Protein AF-A0A4Q4BZA0-F1 (afdb_monomer_lite)

Foldseek 3Di:
DVVVCVPDVVNVVVVVVVVCVVCPVVRVVVVVVVVVVVVVVVCVVVVVVVCVVVVVDDDDDDDDDDDDDDDDDDPDDDDDDPDPDDDDDPDD

Structure (mmCIF, N/CA/C/O backbone):
data_AF-A0A4Q4BZA0-F1
#
_entry.id   AF-A0A4Q4BZA0-F1
#
loop_
_atom_site.group_PDB
_atom_site.id
_atom_site.type_symbol
_atom_site.label_atom_id
_atom_site.label_alt_id
_atom_site.label_comp_id
_atom_site.label_asym_id
_atom_site.label_entity_id
_atom_site.label_seq_id
_atom_site.pdbx_PDB_ins_code
_atom_site.Cartn_x
_atom_site.Cartn_y
_atom_site.Cartn_z
_atom_site.occupancy
_atom_site.B_iso_or_equiv
_atom_site.auth_seq_id
_atom_site.auth_comp_id
_atom_site.auth_asym_id
_atom_site.auth_atom_id
_atom_site.pdbx_PDB_model_num
ATOM 1 N N . MET A 1 1 ? -6.434 22.713 -21.186 1.00 63.94 1 MET A N 1
ATOM 2 C CA . MET A 1 1 ? -5.243 21.987 -21.680 1.00 63.94 1 MET A CA 1
ATOM 3 C C . MET A 1 1 ? -4.843 20.816 -20.779 1.00 63.94 1 MET A C 1
ATOM 5 O O . MET A 1 1 ? -4.629 19.739 -21.302 1.00 63.94 1 MET A O 1
ATOM 9 N N . PHE A 1 2 ? -4.834 20.959 -19.444 1.00 65.81 2 PHE A N 1
ATOM 10 C CA . PHE A 1 2 ? -4.504 19.847 -18.528 1.00 65.81 2 PHE A CA 1
ATOM 11 C C . PHE A 1 2 ? -5.543 18.714 -18.445 1.00 65.81 2 PHE A C 1
ATOM 13 O O . PHE A 1 2 ? -5.172 17.593 -18.131 1.00 65.81 2 PHE A O 1
ATOM 20 N N . ARG A 1 3 ? -6.828 18.973 -18.738 1.00 77.25 3 ARG A N 1
ATOM 21 C CA . ARG A 1 3 ? -7.888 17.941 -18.719 1.00 77.25 3 ARG A CA 1
ATOM 22 C C . ARG A 1 3 ? -7.571 16.764 -19.655 1.00 77.25 3 ARG A C 1
ATOM 24 O O . ARG A 1 3 ? -7.631 15.619 -19.233 1.00 77.25 3 ARG A O 1
ATOM 31 N N . SER A 1 4 ? -7.049 17.054 -20.848 1.00 74.56 4 SER A N 1
ATOM 32 C CA . SER A 1 4 ? -6.676 16.053 -21.858 1.00 74.56 4 SER A CA 1
ATOM 33 C C . SER A 1 4 ? -5.594 15.063 -21.409 1.00 74.56 4 SER A C 1
ATOM 35 O O . SER A 1 4 ? -5.466 13.997 -22.003 1.00 74.56 4 SER A O 1
ATOM 37 N N . LEU A 1 5 ? -4.814 15.404 -20.377 1.00 71.56 5 LEU A N 1
ATOM 38 C CA . LEU A 1 5 ? -3.823 14.499 -19.791 1.00 71.56 5 LEU A CA 1
ATOM 39 C C . LEU A 1 5 ? -4.471 13.457 -18.870 1.00 71.56 5 LEU A C 1
ATOM 41 O O . LEU A 1 5 ? -3.967 12.345 -18.772 1.00 71.56 5 LEU A O 1
ATOM 45 N N . PHE A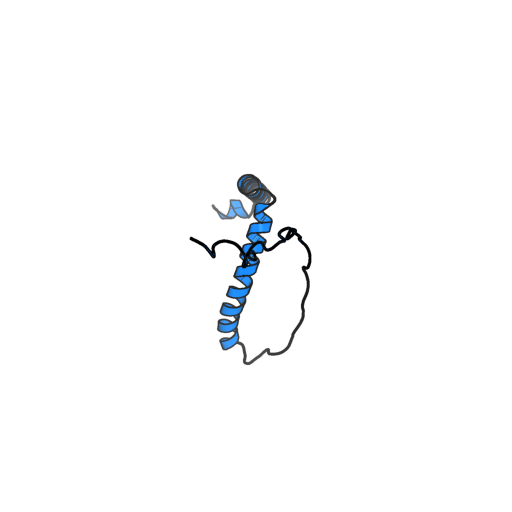 1 6 ? -5.577 13.812 -18.211 1.00 80.06 6 PHE A N 1
ATOM 46 C CA . PHE A 1 6 ? -6.291 12.942 -17.272 1.00 80.06 6 PHE A CA 1
ATOM 47 C C . PHE A 1 6 ? -7.424 12.155 -17.937 1.00 80.06 6 PHE A C 1
ATOM 49 O O . PHE A 1 6 ? -7.730 11.052 -17.496 1.00 80.06 6 PHE A O 1
ATOM 56 N N . ASP A 1 7 ? -8.000 12.682 -19.020 1.00 83.38 7 ASP A N 1
ATOM 57 C CA . ASP A 1 7 ? -9.089 12.023 -19.753 1.00 83.38 7 ASP A CA 1
ATOM 58 C C . ASP A 1 7 ? -8.582 10.925 -20.709 1.00 83.38 7 ASP A C 1
ATOM 60 O O . ASP A 1 7 ? -9.365 10.116 -21.206 1.00 83.38 7 ASP A O 1
ATOM 64 N N . ASN A 1 8 ? -7.270 10.872 -20.977 1.00 87.12 8 ASN A N 1
ATOM 65 C CA . ASN A 1 8 ? -6.676 9.843 -21.822 1.00 87.12 8 ASN A CA 1
ATOM 66 C C . ASN A 1 8 ? -6.186 8.652 -20.972 1.00 87.12 8 ASN A C 1
ATOM 68 O O . ASN A 1 8 ? -5.167 8.776 -20.280 1.00 87.12 8 ASN A O 1
ATOM 72 N N . PRO A 1 9 ? -6.837 7.475 -21.066 1.00 87.38 9 PRO A N 1
ATOM 73 C CA . PRO A 1 9 ? -6.475 6.313 -20.256 1.00 87.38 9 PRO A CA 1
ATOM 74 C C . PRO A 1 9 ? -5.039 5.832 -20.515 1.00 87.38 9 PRO A C 1
ATOM 76 O O . PRO A 1 9 ? -4.395 5.303 -19.610 1.00 87.38 9 PRO A O 1
ATOM 79 N N . V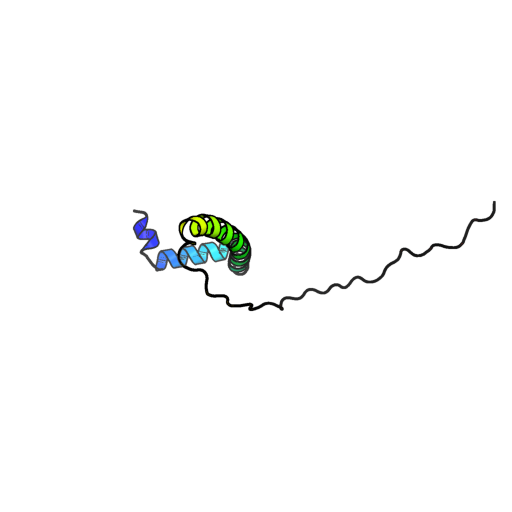AL A 1 10 ? -4.502 6.058 -21.719 1.00 92.62 10 VAL A N 1
ATOM 80 C CA . VAL A 1 10 ? -3.125 5.685 -22.073 1.00 92.62 10 VAL A CA 1
ATOM 81 C C . VAL A 1 10 ? -2.114 6.569 -21.344 1.00 92.62 10 VAL A C 1
ATOM 83 O O . VAL A 1 10 ? -1.125 6.061 -20.822 1.00 92.62 10 VAL A O 1
ATOM 86 N N . ILE A 1 11 ? -2.369 7.878 -21.251 1.00 89.94 11 ILE A N 1
ATOM 87 C CA . ILE A 1 11 ? -1.476 8.812 -20.544 1.00 89.94 11 ILE A CA 1
ATOM 88 C C . ILE A 1 11 ? -1.451 8.484 -19.052 1.00 89.94 11 ILE A C 1
ATOM 90 O O . ILE A 1 11 ? -0.377 8.438 -18.449 1.00 89.94 11 ILE A O 1
ATOM 94 N N . LEU A 1 12 ? -2.617 8.185 -18.473 1.00 91.06 12 LEU A N 1
ATOM 95 C CA . LEU A 1 12 ? -2.713 7.762 -17.080 1.00 91.06 12 LEU A CA 1
ATOM 96 C C . LEU A 1 12 ? -1.900 6.484 -16.821 1.00 91.06 12 LEU A C 1
ATOM 98 O O . LEU A 1 12 ? -1.159 6.418 -15.840 1.00 91.06 12 LEU A O 1
ATOM 102 N N . LEU A 1 13 ? -1.987 5.494 -17.714 1.00 93.62 13 LEU A N 1
ATOM 103 C CA . LEU A 1 13 ? -1.225 4.250 -17.600 1.00 93.62 13 LEU A CA 1
ATOM 104 C C . LEU A 1 13 ? 0.286 4.512 -17.653 1.00 93.62 13 LEU A C 1
ATOM 106 O O . LEU A 1 13 ? 1.016 4.040 -16.782 1.00 93.62 13 LEU A O 1
ATOM 110 N N . VAL A 1 14 ? 0.756 5.305 -18.622 1.00 94.12 14 VAL A N 1
ATOM 111 C CA . VAL A 1 14 ? 2.181 5.658 -18.748 1.00 94.12 14 VAL A CA 1
ATOM 112 C C . VAL A 1 14 ? 2.684 6.391 -17.503 1.00 94.12 14 VAL A C 1
ATOM 114 O O . VAL A 1 14 ? 3.766 6.078 -17.006 1.00 94.12 14 VAL A O 1
ATOM 117 N N . LEU A 1 15 ? 1.894 7.318 -16.953 1.00 92.94 15 LEU A N 1
ATOM 118 C CA . LEU A 1 15 ? 2.247 8.040 -15.730 1.00 92.94 15 LEU A CA 1
ATOM 119 C C . LEU A 1 15 ? 2.381 7.094 -14.529 1.00 92.94 15 LEU A C 1
ATOM 121 O O . LEU A 1 15 ? 3.358 7.183 -13.786 1.00 92.94 15 LEU A O 1
ATOM 125 N N . ILE A 1 16 ? 1.435 6.167 -14.353 1.00 92.56 16 ILE A N 1
ATOM 126 C CA . ILE A 1 16 ? 1.491 5.162 -13.281 1.00 92.56 16 ILE A CA 1
ATOM 127 C C . ILE A 1 16 ? 2.740 4.292 -13.436 1.00 92.56 16 ILE A C 1
ATOM 129 O O . ILE A 1 16 ? 3.455 4.081 -12.459 1.00 92.56 16 ILE A O 1
ATOM 133 N N . VAL A 1 17 ? 3.042 3.826 -14.649 1.00 94.50 17 VAL A N 1
ATOM 134 C CA . VAL A 1 17 ? 4.253 3.036 -14.912 1.00 94.50 17 VAL A CA 1
ATOM 135 C C . VAL A 1 17 ? 5.509 3.834 -14.563 1.00 94.50 17 VAL A C 1
ATOM 137 O O . VAL A 1 17 ? 6.392 3.305 -13.892 1.00 94.50 17 VAL A O 1
ATOM 140 N N . LEU A 1 18 ? 5.578 5.114 -14.934 1.00 94.69 18 LEU A N 1
ATOM 141 C CA . LEU A 1 18 ? 6.720 5.971 -14.615 1.00 94.69 18 LEU A CA 1
ATOM 142 C C . LEU A 1 18 ? 6.915 6.119 -13.098 1.00 94.69 18 LEU A C 1
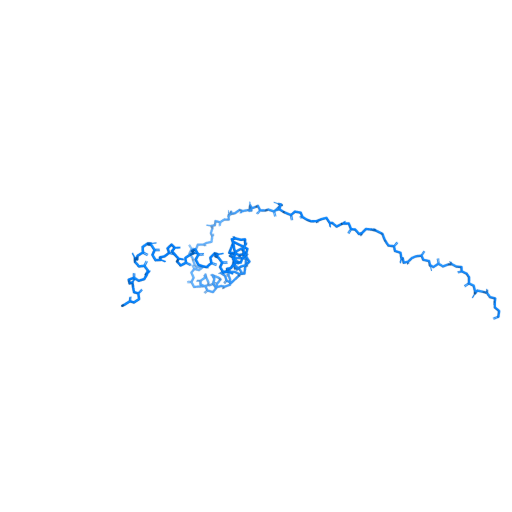ATOM 144 O O . LEU A 1 18 ? 8.026 5.968 -12.592 1.00 94.69 18 LEU A O 1
ATOM 148 N N . ILE A 1 19 ? 5.823 6.340 -12.364 1.00 92.62 19 ILE A N 1
ATOM 149 C CA . ILE A 1 19 ? 5.805 6.388 -10.897 1.00 92.62 19 ILE A CA 1
ATOM 150 C C . ILE A 1 19 ? 6.299 5.052 -10.314 1.00 92.62 19 ILE A C 1
ATOM 152 O O . ILE A 1 19 ? 7.155 5.053 -9.431 1.00 92.62 19 ILE A O 1
ATOM 156 N N . VAL A 1 20 ? 5.824 3.910 -10.826 1.00 92.25 20 VAL A N 1
ATOM 157 C CA . VAL A 1 20 ? 6.253 2.567 -10.388 1.00 92.25 20 VAL A CA 1
ATOM 158 C C . VAL A 1 20 ? 7.737 2.327 -10.649 1.00 92.25 20 VAL A C 1
ATOM 160 O O . VAL A 1 20 ? 8.398 1.727 -9.805 1.00 92.25 20 VAL A O 1
ATOM 163 N N . VAL A 1 21 ? 8.274 2.780 -11.781 1.00 93.50 21 VAL A N 1
ATOM 164 C CA . VAL A 1 21 ? 9.698 2.621 -12.112 1.00 93.50 21 VAL A CA 1
ATOM 165 C C . VAL A 1 21 ? 10.571 3.472 -11.190 1.00 93.50 21 VAL A C 1
ATOM 167 O O . VAL A 1 21 ? 11.563 2.970 -10.668 1.00 93.50 21 VAL A O 1
ATOM 170 N N . LEU A 1 22 ? 10.189 4.728 -10.943 1.00 92.44 22 LEU A N 1
ATOM 171 C CA . LEU A 1 22 ? 10.958 5.653 -10.102 1.00 92.44 22 LEU A CA 1
ATOM 172 C C . LEU A 1 22 ? 10.905 5.289 -8.614 1.00 92.44 22 LEU A C 1
ATOM 174 O O . LEU A 1 22 ? 11.919 5.348 -7.923 1.00 92.44 22 LEU A O 1
ATOM 178 N N . LEU A 1 23 ? 9.726 4.919 -8.108 1.00 89.50 23 LEU A N 1
ATOM 179 C CA . LEU A 1 23 ? 9.541 4.556 -6.699 1.00 89.50 23 LEU A CA 1
ATOM 180 C C . LEU A 1 23 ? 9.889 3.087 -6.440 1.00 89.50 23 LEU A C 1
ATOM 182 O O . LEU A 1 23 ? 10.314 2.735 -5.345 1.00 89.50 23 LEU A O 1
ATOM 186 N N . GLY A 1 24 ? 9.731 2.218 -7.431 1.00 87.19 24 GLY A N 1
ATOM 187 C CA . GLY A 1 24 ? 9.835 0.772 -7.294 1.00 87.19 24 GLY A CA 1
ATOM 188 C C . GLY A 1 24 ? 8.502 0.125 -6.903 1.00 87.19 24 GLY A C 1
ATOM 189 O O . GLY A 1 24 ? 7.766 0.601 -6.033 1.00 87.19 24 GLY A O 1
ATOM 190 N N . TRP A 1 25 ? 8.222 -1.034 -7.500 1.00 85.19 25 TRP A N 1
ATOM 191 C CA . TRP A 1 25 ? 6.987 -1.812 -7.319 1.00 85.19 25 TRP A CA 1
ATOM 192 C C . TRP A 1 25 ? 6.633 -2.128 -5.855 1.00 85.19 25 TRP A C 1
ATOM 194 O O . TRP A 1 25 ? 5.457 -2.194 -5.510 1.00 85.19 25 TRP A O 1
ATOM 204 N N . LYS A 1 26 ? 7.632 -2.278 -4.974 1.00 83.75 26 LYS A N 1
ATOM 205 C CA . LYS A 1 26 ? 7.428 -2.567 -3.543 1.00 83.75 26 LYS A CA 1
ATOM 206 C C . LYS A 1 26 ? 7.238 -1.310 -2.680 1.00 83.75 26 LYS A C 1
ATOM 208 O O . LYS A 1 26 ? 6.634 -1.399 -1.616 1.00 83.75 26 LYS A O 1
ATOM 213 N N . ARG A 1 27 ? 7.703 -0.134 -3.1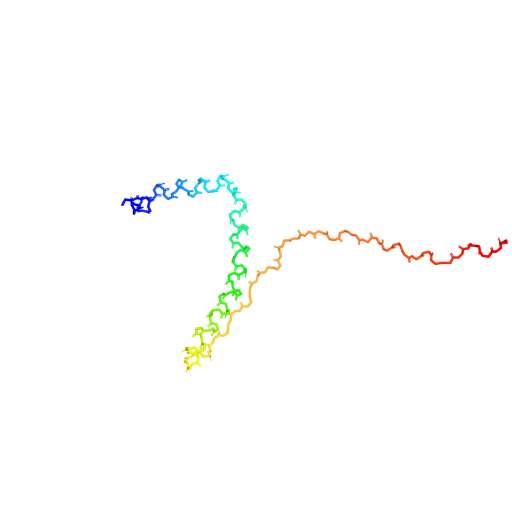24 1.00 83.25 27 ARG A N 1
ATOM 214 C CA . ARG A 1 27 ? 7.611 1.117 -2.344 1.00 83.25 27 ARG A CA 1
ATOM 215 C C . ARG A 1 27 ? 6.247 1.780 -2.455 1.00 83.25 27 ARG A C 1
ATOM 217 O O . ARG A 1 27 ? 5.769 2.307 -1.461 1.00 83.25 27 ARG A O 1
ATOM 224 N N . LEU A 1 28 ? 5.596 1.701 -3.615 1.00 87.00 28 LEU A N 1
ATOM 225 C CA . LEU A 1 28 ? 4.226 2.194 -3.796 1.00 87.00 28 LEU A CA 1
ATOM 226 C C . LEU A 1 28 ? 3.230 1.629 -2.767 1.00 87.00 28 LEU A C 1
ATOM 228 O O . LEU A 1 28 ? 2.594 2.420 -2.066 1.00 87.00 28 LEU A O 1
ATOM 232 N N . PRO A 1 29 ? 3.099 0.296 -2.611 1.00 81.44 29 PRO A N 1
ATOM 233 C CA . PRO A 1 29 ? 2.172 -0.266 -1.637 1.00 81.44 29 PRO A CA 1
ATOM 234 C C . PRO A 1 29 ? 2.617 -0.012 -0.195 1.00 81.44 29 PRO A C 1
ATOM 236 O O . PRO A 1 29 ? 1.765 0.213 0.661 1.00 81.44 29 PRO A O 1
ATOM 239 N N . ASP A 1 30 ? 3.919 -0.012 0.097 1.00 87.12 30 ASP A N 1
ATOM 240 C CA . ASP A 1 30 ? 4.407 0.257 1.455 1.00 87.12 30 ASP A CA 1
ATOM 241 C C . ASP A 1 30 ? 4.162 1.709 1.886 1.00 87.12 30 ASP A C 1
ATOM 243 O O . ASP A 1 30 ? 3.700 1.935 3.006 1.00 87.12 30 ASP A O 1
ATOM 247 N N . MET A 1 31 ? 4.384 2.685 0.999 1.00 88.50 31 MET A N 1
ATOM 248 C CA . MET A 1 31 ? 4.072 4.094 1.264 1.00 88.50 31 MET A CA 1
ATOM 249 C C . MET A 1 31 ? 2.567 4.313 1.409 1.00 88.50 31 MET A C 1
ATOM 251 O O . MET A 1 31 ? 2.133 4.982 2.341 1.00 88.50 31 MET A O 1
ATOM 255 N N . ALA A 1 32 ? 1.746 3.701 0.552 1.00 90.12 32 ALA A N 1
ATOM 256 C CA . ALA A 1 32 ? 0.294 3.771 0.701 1.00 90.12 32 ALA A CA 1
ATOM 257 C C . ALA A 1 32 ? -0.174 3.162 2.036 1.00 90.12 32 ALA A C 1
ATOM 259 O O . ALA A 1 32 ? -1.047 3.718 2.702 1.00 90.12 32 ALA A O 1
ATOM 260 N N . ARG A 1 33 ? 0.434 2.052 2.479 1.00 86.62 33 ARG A N 1
ATOM 261 C CA . ARG A 1 33 ? 0.122 1.414 3.770 1.00 86.62 33 ARG A CA 1
ATOM 262 C C . ARG A 1 33 ? 0.559 2.248 4.972 1.00 86.62 33 ARG A C 1
ATOM 264 O O . ARG A 1 33 ? -0.133 2.214 5.989 1.00 86.62 33 ARG A O 1
ATOM 271 N N . SER A 1 34 ? 1.688 2.954 4.913 1.00 85.19 34 SER A N 1
ATOM 272 C CA . SER A 1 34 ? 2.130 3.822 6.016 1.00 85.19 34 SER A CA 1
ATOM 273 C C . SER A 1 34 ? 1.304 5.110 6.084 1.00 85.19 34 SER A C 1
ATOM 275 O O . SER A 1 34 ? 0.834 5.474 7.164 1.00 85.19 34 SER A O 1
ATOM 277 N N . LEU A 1 35 ? 1.028 5.731 4.932 1.00 88.50 35 LEU A N 1
ATOM 278 C CA . LEU A 1 35 ? 0.146 6.896 4.819 1.00 88.50 35 LEU A CA 1
ATOM 279 C C . LEU A 1 35 ? -1.289 6.553 5.236 1.00 88.50 35 LEU A C 1
ATOM 281 O O . LEU A 1 35 ? -1.915 7.320 5.962 1.00 88.50 35 LEU A O 1
ATOM 285 N N . GLY A 1 36 ? -1.783 5.365 4.876 1.00 86.06 36 GLY A N 1
ATOM 286 C CA . GLY A 1 36 ? -3.096 4.866 5.285 1.00 86.06 36 GLY A CA 1
ATOM 287 C C . GLY A 1 36 ? -3.254 4.780 6.807 1.00 86.06 36 GLY A C 1
ATOM 288 O O . GLY A 1 36 ? -4.269 5.223 7.345 1.00 86.06 36 GLY A O 1
ATOM 289 N N . ARG A 1 37 ? -2.227 4.300 7.523 1.00 87.00 37 ARG A N 1
ATOM 290 C CA . ARG A 1 37 ? -2.240 4.234 8.997 1.00 87.00 37 ARG A CA 1
ATOM 291 C C . ARG A 1 37 ? -2.334 5.619 9.641 1.00 87.00 37 ARG A C 1
ATOM 293 O O . ARG A 1 37 ? -3.154 5.797 10.535 1.00 87.00 37 ARG A O 1
ATOM 300 N N . SER A 1 38 ? -1.554 6.595 9.168 1.00 87.81 38 SER A N 1
ATOM 301 C CA . SER A 1 38 ? -1.609 7.973 9.688 1.00 87.81 38 SER A CA 1
ATOM 302 C C . SER A 1 38 ? -2.917 8.679 9.307 1.00 87.81 38 SER A C 1
ATOM 304 O O . SER A 1 38 ? -3.519 9.355 10.140 1.00 87.81 38 SER A O 1
ATOM 306 N N . SER A 1 39 ? -3.427 8.436 8.094 1.00 89.50 39 SER A N 1
ATOM 307 C CA . SER A 1 39 ? -4.694 9.006 7.629 1.00 89.50 39 SER A CA 1
ATOM 308 C C . SER A 1 39 ? -5.899 8.540 8.440 1.00 89.50 39 SER A C 1
ATOM 310 O O . SER A 1 39 ? -6.853 9.292 8.565 1.00 89.50 39 SER A O 1
ATOM 312 N N . ARG A 1 40 ? -5.872 7.334 9.027 1.00 86.94 40 ARG A N 1
ATOM 313 C CA . ARG A 1 40 ? -6.965 6.839 9.875 1.00 86.94 40 ARG A CA 1
ATOM 314 C C . ARG A 1 40 ? -7.097 7.650 11.162 1.00 86.94 40 ARG A C 1
ATOM 316 O O . ARG A 1 40 ? -8.218 7.925 11.568 1.00 86.94 40 ARG A O 1
ATOM 323 N N . ILE A 1 41 ? -5.967 8.038 11.752 1.00 85.44 41 ILE A N 1
ATOM 324 C CA . ILE A 1 41 ? -5.910 8.839 12.983 1.00 85.44 41 ILE A CA 1
ATOM 325 C C . ILE A 1 41 ? -6.388 10.263 12.688 1.00 85.44 41 ILE A C 1
ATOM 327 O O . ILE A 1 41 ? -7.273 10.781 13.363 1.00 85.44 41 ILE A O 1
ATOM 331 N N . LEU A 1 42 ? -5.876 10.858 11.608 1.00 87.06 42 LEU A N 1
ATOM 332 C CA . LEU A 1 42 ? -6.325 12.177 11.164 1.00 87.06 42 LEU A CA 1
ATOM 333 C C . LEU A 1 42 ? -7.800 12.166 10.755 1.00 87.06 42 LEU A C 1
ATOM 335 O O . LEU A 1 42 ? -8.532 13.103 11.047 1.00 87.06 42 LEU A O 1
ATOM 339 N N . LYS A 1 43 ? -8.259 11.093 10.101 1.00 83.12 43 LYS A N 1
ATOM 340 C CA . LYS A 1 43 ? -9.665 10.924 9.750 1.00 83.12 43 LYS A CA 1
ATOM 341 C C . LYS A 1 43 ? -10.515 10.864 11.007 1.00 83.12 43 LYS A C 1
ATOM 343 O O . LYS A 1 43 ? -11.513 11.553 11.002 1.00 83.12 43 LYS A O 1
ATOM 348 N N . SER A 1 44 ? -10.148 10.124 12.056 1.00 81.56 44 SER A N 1
ATOM 349 C CA . SER A 1 44 ? -10.934 10.114 13.299 1.00 81.56 44 SER A CA 1
ATOM 350 C C . SER A 1 44 ? -10.979 11.475 13.990 1.00 81.56 44 SER A C 1
ATOM 352 O O . SER A 1 44 ? -12.041 11.842 14.461 1.00 81.56 44 SER A O 1
ATOM 354 N N . GLU A 1 45 ? -9.891 12.248 13.986 1.00 80.69 45 GLU A N 1
ATOM 355 C CA . GLU A 1 45 ? -9.869 13.588 14.595 1.00 80.69 45 GLU A CA 1
ATOM 356 C C . GLU A 1 45 ? -10.710 14.599 13.789 1.00 80.69 45 GLU A C 1
ATOM 358 O O . GLU A 1 45 ? -11.497 15.362 14.342 1.00 80.69 45 GLU A O 1
ATOM 363 N N . ILE A 1 46 ? -10.632 14.558 12.454 1.00 84.56 46 ILE A N 1
ATOM 364 C CA . ILE A 1 46 ? -11.474 15.386 11.572 1.00 84.56 46 ILE A CA 1
ATOM 365 C C . ILE A 1 46 ? -12.942 14.945 11.637 1.00 84.56 46 ILE A C 1
ATOM 367 O O . ILE A 1 46 ? -13.849 15.774 11.539 1.00 84.56 46 ILE A O 1
ATOM 371 N N . ASP A 1 47 ? -13.185 13.639 11.723 1.00 81.69 47 ASP A N 1
ATOM 372 C CA . ASP A 1 47 ? -14.524 13.068 11.804 1.00 81.69 47 ASP A CA 1
ATOM 373 C C . ASP A 1 47 ? -15.139 13.349 13.166 1.00 81.69 47 ASP A C 1
ATOM 375 O O . ASP A 1 47 ? -16.328 13.601 13.201 1.00 81.69 47 ASP A O 1
ATOM 379 N N . GLU A 1 48 ? -14.363 13.420 14.250 1.00 78.19 48 GLU A N 1
ATOM 380 C CA . GLU A 1 48 ? -14.823 13.906 15.552 1.00 78.19 48 GLU A CA 1
ATOM 381 C C . GLU A 1 48 ? -15.314 15.345 15.414 1.00 78.19 48 GLU A C 1
ATOM 383 O O . GLU A 1 48 ? -16.503 15.561 15.605 1.00 78.19 48 GLU A O 1
ATOM 388 N N . MET A 1 49 ? -14.503 16.268 14.876 1.00 75.88 49 MET A N 1
ATOM 389 C CA . MET A 1 49 ? -14.898 17.670 14.627 1.00 75.88 49 MET A CA 1
ATOM 390 C C . MET A 1 49 ? -16.143 17.822 13.729 1.00 75.88 49 MET A C 1
ATOM 392 O O . MET A 1 49 ? -16.926 18.769 13.870 1.00 75.88 49 MET A O 1
ATOM 396 N N . LYS A 1 50 ? -16.326 16.922 12.753 1.00 75.44 50 LYS A N 1
ATOM 397 C CA . LYS A 1 50 ? -17.529 16.870 11.899 1.00 75.44 50 LYS A CA 1
ATOM 398 C C . LYS A 1 50 ? -18.711 16.225 12.617 1.00 75.44 50 LYS A C 1
ATOM 400 O O . LYS A 1 50 ? -19.842 16.684 12.468 1.00 75.44 50 LYS A O 1
ATOM 405 N N . THR A 1 51 ? -18.445 15.202 13.415 1.00 67.38 51 THR A N 1
ATOM 406 C CA . THR A 1 51 ? -19.407 14.477 14.233 1.00 67.38 51 THR A CA 1
ATOM 407 C C . THR A 1 51 ? -19.909 15.375 15.350 1.00 67.38 51 THR A C 1
ATOM 409 O O . THR A 1 51 ? -21.099 15.359 15.580 1.00 67.38 51 THR A O 1
ATOM 412 N N . GLU A 1 52 ? -19.148 16.293 15.944 1.00 61.00 52 GLU A N 1
ATOM 413 C CA . GLU A 1 52 ? -19.712 17.262 16.912 1.00 61.00 52 GLU A CA 1
ATOM 414 C C . GLU A 1 52 ? -20.812 18.136 16.280 1.00 61.00 52 GLU A C 1
ATOM 416 O O . GLU A 1 52 ? -21.749 18.563 16.954 1.00 61.00 52 GLU A O 1
ATOM 421 N N . LYS A 1 53 ? -20.759 18.336 14.954 1.00 60.25 53 LYS A N 1
ATOM 422 C CA . LYS A 1 53 ? -21.821 18.998 14.181 1.00 60.25 53 LYS A CA 1
ATOM 423 C C . LYS A 1 53 ? -22.957 18.057 13.745 1.00 60.25 53 LYS A C 1
ATOM 425 O O . LYS A 1 53 ? -24.027 18.555 13.403 1.00 60.25 53 LYS A O 1
ATOM 430 N N . GLN A 1 54 ? -22.762 16.734 13.757 1.00 59.38 54 GLN A N 1
ATOM 431 C CA . GLN A 1 54 ? -23.705 15.720 13.240 1.00 59.38 54 GLN A CA 1
ATOM 432 C C . GLN A 1 54 ? -24.216 14.701 14.302 1.00 59.38 54 GLN A C 1
ATOM 434 O O . GLN A 1 54 ? -25.225 14.032 14.081 1.00 59.38 54 GLN A O 1
ATOM 439 N N . SER A 1 55 ? -23.616 14.644 15.499 1.00 56.25 55 SER A N 1
ATOM 440 C CA . SER A 1 55 ? -23.832 13.709 16.633 1.00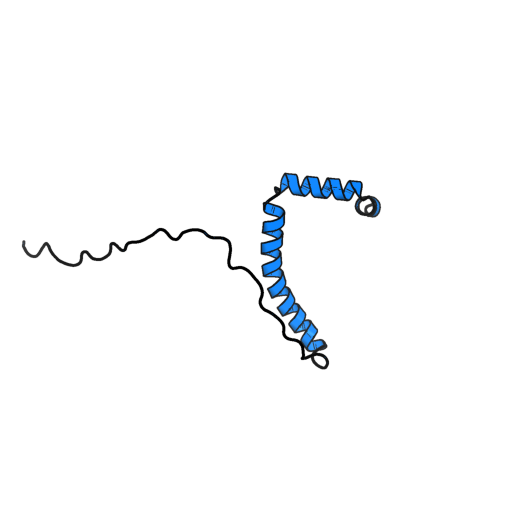 56.25 55 SER A CA 1
ATOM 441 C C . SER A 1 55 ? -25.119 13.982 17.424 1.00 56.25 55 SER A C 1
ATOM 443 O O . SER A 1 55 ? -25.274 13.641 18.592 1.00 56.25 55 SER A O 1
ATOM 445 N N . LYS A 1 56 ? -26.104 14.594 16.771 1.00 52.75 56 LYS A N 1
ATOM 446 C CA . LYS A 1 56 ? -27.504 14.502 17.193 1.00 52.75 56 LYS A CA 1
ATOM 447 C C . LYS A 1 56 ? -28.227 13.329 16.519 1.00 52.75 56 LYS A C 1
ATOM 449 O O . LYS A 1 56 ? -29.357 13.066 16.912 1.00 52.75 56 LYS A O 1
ATOM 454 N N . ALA A 1 57 ? -27.630 12.646 15.527 1.00 55.69 57 ALA A N 1
ATOM 455 C CA . ALA A 1 57 ? -28.402 11.786 14.619 1.00 55.69 57 ALA A CA 1
ATOM 456 C C . ALA A 1 57 ? -27.931 10.334 14.382 1.00 55.69 57 ALA A C 1
ATOM 458 O O . ALA A 1 57 ? -28.694 9.589 13.775 1.00 55.69 57 ALA A O 1
ATOM 459 N N . SER A 1 58 ? -26.744 9.865 14.790 1.00 54.66 58 SER A N 1
ATOM 460 C CA . SER A 1 58 ? -26.330 8.480 14.453 1.00 54.66 58 SER A CA 1
ATOM 461 C C . SER A 1 58 ? -25.277 7.917 15.409 1.00 54.66 58 SER A C 1
ATOM 463 O O . SER A 1 58 ? -24.091 7.900 15.103 1.00 54.66 58 SER A O 1
ATOM 465 N N . SER A 1 59 ? -25.715 7.447 16.576 1.00 53.97 59 SER A N 1
ATOM 466 C CA . SER A 1 59 ? -24.903 6.645 17.496 1.00 53.97 59 SER A CA 1
ATOM 467 C C . SER A 1 59 ? -25.427 5.210 17.508 1.00 53.97 59 SER A C 1
ATOM 469 O O . SER A 1 59 ? -26.067 4.812 18.471 1.00 53.97 59 SER A O 1
ATOM 471 N N . GLU A 1 60 ? -25.196 4.447 16.439 1.00 57.06 60 GLU A N 1
ATOM 472 C CA . GLU A 1 60 ? -25.325 2.981 16.455 1.00 57.06 60 GLU A CA 1
ATOM 473 C C . GLU A 1 60 ? -24.751 2.393 15.160 1.00 57.06 60 GLU A C 1
ATOM 475 O O . GLU A 1 60 ? -25.332 2.558 14.093 1.00 57.06 60 GLU A O 1
ATOM 480 N N . THR A 1 61 ? -23.570 1.777 15.239 1.00 46.06 61 THR A N 1
ATOM 481 C CA . THR A 1 61 ? -23.166 0.534 14.545 1.00 46.06 61 THR A CA 1
ATOM 482 C C . THR A 1 61 ? -21.680 0.318 14.839 1.00 46.06 61 THR A C 1
ATOM 484 O O . THR A 1 61 ? -20.817 1.065 14.379 1.00 46.06 61 THR A O 1
ATOM 487 N N . VAL A 1 62 ? -21.393 -0.702 15.642 1.00 66.31 62 VAL A N 1
ATOM 488 C CA . VAL A 1 62 ? -20.049 -1.213 15.933 1.00 66.31 62 VAL A CA 1
ATOM 489 C C . VAL A 1 62 ? -19.834 -2.464 15.084 1.00 66.31 62 VAL A C 1
ATOM 491 O O . VAL A 1 62 ? -20.619 -3.387 15.223 1.00 66.31 62 VAL A O 1
ATOM 494 N N . GLU A 1 63 ? -18.777 -2.528 14.269 1.00 52.19 63 GLU A N 1
ATOM 495 C CA . GLU A 1 63 ? -18.107 -3.776 13.832 1.00 52.19 63 GLU A CA 1
ATOM 496 C C . GLU A 1 63 ? -16.885 -3.413 12.966 1.00 52.19 63 GLU A C 1
ATOM 498 O O . GLU A 1 63 ? -16.938 -2.471 12.185 1.00 52.19 63 GLU A O 1
ATOM 503 N N . GLY A 1 64 ? -15.724 -4.060 13.012 1.00 43.06 64 GLY A N 1
ATOM 504 C CA . GLY A 1 64 ? -15.263 -5.246 13.717 1.00 43.06 64 GLY A CA 1
ATOM 505 C C . GLY A 1 64 ? -13.762 -5.411 13.429 1.00 43.06 64 GLY A C 1
ATOM 506 O O . GLY A 1 64 ? -13.224 -4.891 12.448 1.00 43.06 64 GLY A O 1
ATOM 507 N N . GLU A 1 65 ? -13.066 -6.076 14.340 1.00 63.41 65 GLU A N 1
ATOM 508 C CA . GLU A 1 65 ? -11.653 -6.440 14.261 1.00 63.41 65 GLU A CA 1
ATOM 509 C C . GLU A 1 65 ? -11.377 -7.383 13.071 1.00 63.41 65 GLU A C 1
ATOM 511 O O . GLU A 1 65 ? -11.983 -8.445 12.976 1.00 63.41 65 GLU A O 1
ATOM 516 N N . ALA A 1 66 ? -10.419 -7.049 12.193 1.00 47.41 66 ALA A N 1
ATOM 517 C CA . ALA A 1 66 ? -9.795 -8.031 11.301 1.00 47.41 66 ALA A CA 1
ATOM 518 C C . ALA A 1 66 ? -8.375 -7.628 10.842 1.00 47.41 66 ALA A C 1
ATOM 520 O O . ALA A 1 66 ?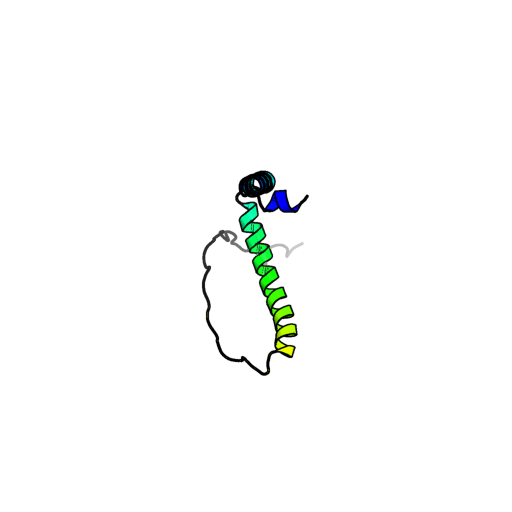 -8.184 -6.671 10.095 1.00 47.41 66 ALA A O 1
ATOM 521 N N . THR A 1 67 ? -7.416 -8.481 11.225 1.00 45.22 67 THR A N 1
ATOM 522 C CA . THR A 1 67 ? -6.257 -8.969 10.444 1.00 45.22 67 THR A CA 1
ATOM 523 C C . THR A 1 67 ? -4.928 -8.181 10.417 1.00 45.22 67 THR A C 1
ATOM 525 O O . THR A 1 67 ? -4.728 -7.237 9.656 1.00 45.22 67 THR A O 1
ATOM 528 N N . ARG A 1 68 ? -3.959 -8.641 11.230 1.00 53.22 68 ARG A N 1
ATOM 529 C CA . ARG A 1 68 ? -2.676 -9.265 10.804 1.00 53.22 68 ARG A CA 1
ATOM 530 C C . ARG A 1 68 ? -1.683 -9.296 11.979 1.00 53.22 68 ARG A C 1
ATOM 532 O O . ARG A 1 68 ? -0.996 -8.318 12.247 1.00 53.22 68 ARG A O 1
ATOM 539 N N . ARG A 1 69 ? -1.633 -10.351 12.795 1.00 58.09 69 ARG A N 1
ATOM 540 C CA . ARG A 1 69 ? -0.751 -11.524 12.585 1.00 58.09 69 ARG A CA 1
ATOM 541 C C . ARG A 1 69 ? -0.266 -11.682 11.129 1.00 58.09 69 ARG A C 1
ATOM 543 O O . ARG A 1 69 ? -1.077 -11.664 10.222 1.00 58.09 69 ARG A O 1
ATOM 550 N N . ASP A 1 70 ? 1.049 -11.803 10.941 1.00 48.84 70 ASP A N 1
ATOM 551 C CA . ASP A 1 70 ? 1.791 -12.062 9.684 1.00 48.84 70 ASP A CA 1
ATOM 552 C C . ASP A 1 70 ? 2.576 -10.878 9.090 1.00 48.84 70 ASP A C 1
ATOM 554 O O . ASP A 1 70 ? 2.160 -10.220 8.133 1.00 48.84 70 ASP A O 1
ATOM 558 N N . ALA A 1 71 ? 3.777 -10.664 9.642 1.00 47.34 71 ALA A N 1
ATOM 559 C CA . ALA A 1 71 ? 5.040 -10.805 8.902 1.00 47.34 71 ALA A CA 1
ATOM 560 C C . ALA A 1 71 ? 6.219 -10.761 9.899 1.00 47.34 71 ALA A C 1
ATOM 562 O O . ALA A 1 71 ? 6.536 -9.719 10.467 1.00 47.34 71 ALA A O 1
ATOM 563 N N . ALA A 1 72 ? 6.813 -11.928 10.142 1.00 49.56 72 ALA A N 1
ATOM 564 C CA . ALA A 1 72 ? 7.866 -12.201 11.113 1.00 49.56 72 ALA A CA 1
ATOM 565 C C . ALA A 1 72 ? 9.197 -11.464 10.860 1.00 49.56 72 ALA A C 1
ATOM 567 O O . ALA A 1 72 ? 9.606 -11.285 9.715 1.00 49.56 72 ALA A O 1
ATOM 568 N N . ALA A 1 73 ? 9.926 -11.180 11.946 1.00 50.00 73 ALA A N 1
ATOM 569 C CA . ALA A 1 73 ? 11.385 -11.298 11.979 1.00 50.00 73 ALA A CA 1
ATOM 570 C C . ALA A 1 73 ? 11.850 -11.753 13.387 1.00 50.00 73 ALA A C 1
ATOM 572 O O . ALA A 1 73 ? 11.240 -11.336 14.377 1.00 50.00 73 ALA A O 1
ATOM 573 N N . PRO A 1 74 ? 12.873 -12.624 13.497 1.00 51.50 74 PRO A N 1
ATOM 574 C CA . PRO A 1 74 ? 13.232 -13.341 14.724 1.00 51.50 74 PRO A CA 1
ATOM 575 C C . PRO A 1 74 ? 13.939 -12.428 15.730 1.00 51.50 74 PRO A C 1
ATOM 577 O O . PRO A 1 74 ? 14.840 -11.682 15.358 1.00 51.50 74 PRO A O 1
ATOM 580 N N . ARG A 1 75 ? 13.579 -12.519 17.014 1.00 56.75 75 ARG A N 1
ATOM 581 C CA . ARG A 1 75 ? 14.435 -12.026 18.102 1.00 56.75 75 ARG A CA 1
ATOM 582 C C . ARG A 1 75 ? 15.327 -13.174 18.555 1.00 56.75 75 ARG A C 1
ATOM 584 O O . ARG A 1 75 ? 15.037 -13.829 19.548 1.00 56.75 75 ARG A O 1
ATOM 591 N N . ASP A 1 76 ? 16.361 -13.435 17.767 1.00 57.53 76 ASP A N 1
ATOM 592 C CA . ASP A 1 76 ? 17.582 -14.021 18.304 1.00 57.53 76 ASP A CA 1
ATOM 593 C C . ASP A 1 76 ? 18.289 -12.898 19.066 1.00 57.53 76 ASP A C 1
ATOM 595 O O . ASP A 1 76 ? 18.479 -11.830 18.489 1.00 57.53 76 ASP A O 1
ATOM 599 N N . ASN A 1 77 ? 18.466 -13.085 20.374 1.00 55.19 77 ASN A N 1
ATOM 600 C CA . ASN A 1 77 ? 19.351 -12.358 21.295 1.00 55.19 77 ASN A CA 1
ATOM 601 C C . ASN A 1 77 ? 18.958 -12.757 22.729 1.00 55.19 77 ASN A C 1
ATOM 603 O O . ASN A 1 77 ? 18.336 -11.999 23.475 1.00 55.19 77 ASN A O 1
ATOM 607 N N . ALA A 1 78 ? 19.322 -13.974 23.109 1.00 56.34 78 ALA A N 1
ATOM 608 C CA . ALA A 1 78 ? 19.769 -14.250 24.470 1.00 56.34 78 ALA A CA 1
ATOM 609 C C . ALA A 1 78 ? 21.286 -14.523 24.383 1.00 56.34 78 ALA A C 1
ATOM 611 O O . ALA A 1 78 ? 21.724 -14.937 23.309 1.00 56.34 78 ALA A O 1
ATOM 612 N N . PRO A 1 79 ? 22.095 -14.379 25.449 1.00 51.62 79 PRO A N 1
ATOM 613 C CA . PRO A 1 79 ? 21.717 -14.162 26.843 1.00 51.62 79 PRO A CA 1
ATOM 614 C C . PRO A 1 79 ? 22.467 -13.005 27.537 1.00 51.62 79 PRO A C 1
ATOM 616 O O . PRO A 1 79 ? 23.487 -12.497 27.086 1.00 51.62 79 PRO A O 1
ATOM 619 N N . HIS A 1 80 ? 21.914 -12.625 28.685 1.00 61.59 80 HIS A N 1
ATOM 620 C CA . HIS A 1 80 ? 22.504 -11.774 29.708 1.00 61.59 80 HIS A CA 1
ATOM 621 C C . HIS A 1 80 ? 23.939 -12.186 30.065 1.00 61.59 80 HIS A C 1
ATOM 623 O O . HIS A 1 80 ? 24.139 -13.301 30.537 1.00 61.59 80 HIS A O 1
ATOM 629 N N . ASP A 1 81 ? 24.888 -11.254 29.971 1.00 53.59 81 ASP A N 1
ATOM 630 C CA . ASP A 1 81 ? 26.162 -11.360 30.682 1.00 53.59 81 ASP A CA 1
ATOM 631 C C . ASP A 1 81 ? 26.390 -10.082 31.499 1.00 53.59 81 ASP A C 1
ATOM 633 O O . ASP A 1 81 ? 26.925 -9.072 31.048 1.00 53.59 81 ASP A O 1
ATOM 637 N N . GLY A 1 82 ? 25.809 -10.092 32.696 1.00 56.84 82 GLY A N 1
ATOM 638 C CA . GLY A 1 82 ? 25.859 -9.006 33.676 1.00 56.84 82 GLY A CA 1
ATOM 639 C C . GLY A 1 82 ? 25.906 -9.545 35.103 1.00 56.84 82 GLY A C 1
ATOM 640 O O . GLY A 1 82 ? 25.407 -8.903 36.028 1.00 56.84 82 GLY A O 1
ATOM 641 N N . ALA A 1 83 ? 26.447 -10.751 35.278 1.00 59.12 83 ALA A N 1
ATOM 642 C CA . ALA A 1 83 ? 26.491 -11.438 36.562 1.00 59.12 83 ALA A CA 1
ATOM 643 C C . ALA A 1 83 ? 27.828 -12.157 36.792 1.00 59.12 83 ALA A C 1
ATOM 645 O O . ALA A 1 83 ? 27.860 -13.321 37.162 1.00 59.12 83 ALA A O 1
ATOM 646 N N . THR A 1 84 ? 28.929 -11.422 36.680 1.00 51.78 84 THR A N 1
ATOM 647 C CA . THR A 1 84 ? 30.127 -11.662 37.499 1.00 51.78 84 THR A CA 1
ATOM 648 C C . THR A 1 84 ? 30.216 -10.557 38.546 1.00 51.78 84 THR A C 1
ATOM 650 O O . THR A 1 84 ? 31.079 -9.686 38.554 1.00 51.78 84 THR A O 1
ATOM 653 N N . ARG A 1 85 ? 29.230 -10.584 39.452 1.00 58.69 85 ARG A N 1
ATOM 654 C CA . ARG A 1 85 ? 29.507 -10.307 40.859 1.00 58.69 85 ARG A CA 1
ATOM 655 C C . ARG A 1 85 ? 30.173 -11.558 41.422 1.00 58.69 85 ARG A C 1
ATOM 657 O O . ARG A 1 85 ? 29.672 -12.648 41.173 1.00 58.69 85 ARG A O 1
ATOM 664 N N . ALA A 1 86 ? 31.159 -11.322 42.276 1.00 59.69 86 ALA A N 1
ATOM 665 C CA . ALA A 1 86 ? 31.839 -12.259 43.162 1.00 59.69 86 ALA A CA 1
ATOM 666 C C . ALA A 1 86 ? 33.202 -12.750 42.660 1.00 59.69 86 ALA A C 1
ATOM 668 O O . ALA A 1 86 ? 33.341 -13.265 41.560 1.00 59.69 86 ALA A O 1
ATOM 669 N N . ASP A 1 87 ? 34.145 -12.593 43.583 1.00 59.22 87 ASP A N 1
ATOM 670 C CA . ASP A 1 87 ? 35.534 -13.026 43.620 1.00 59.22 87 ASP A CA 1
ATOM 671 C C . ASP A 1 87 ? 36.620 -12.172 42.963 1.00 59.22 87 ASP A C 1
ATOM 673 O O . ASP A 1 87 ? 36.511 -11.681 41.847 1.00 59.22 87 ASP A O 1
ATOM 677 N N . GLU A 1 88 ? 37.703 -12.075 43.737 1.00 63.19 88 GLU A N 1
ATOM 678 C CA . GLU A 1 88 ? 39.038 -11.559 43.446 1.00 63.19 88 GLU A CA 1
ATOM 679 C C . GLU A 1 88 ? 39.338 -10.110 43.879 1.00 63.19 88 GLU A C 1
ATOM 681 O O . GLU A 1 88 ? 38.946 -9.144 43.231 1.00 63.19 88 GLU A O 1
ATOM 686 N N . ARG A 1 89 ? 40.194 -9.979 44.907 1.00 59.16 89 ARG A N 1
ATOM 687 C CA . ARG A 1 89 ? 40.869 -8.762 45.420 1.00 59.16 89 ARG A CA 1
ATOM 688 C C . ARG A 1 89 ? 40.198 -8.098 46.631 1.00 59.16 89 ARG A C 1
ATOM 690 O O . ARG A 1 89 ? 39.961 -6.897 46.663 1.00 59.16 89 ARG A O 1
ATOM 697 N N . ARG A 1 90 ? 39.811 -8.872 47.651 1.00 66.81 90 ARG A N 1
ATOM 698 C CA . ARG A 1 90 ? 40.655 -9.048 48.853 1.00 66.81 90 ARG A CA 1
ATOM 699 C C . ARG A 1 90 ? 42.139 -9.299 48.544 1.00 66.81 90 ARG A C 1
ATOM 701 O O . ARG A 1 90 ? 42.456 -10.153 47.730 1.00 66.81 90 ARG A O 1
ATOM 708 N N . ASP A 1 91 ? 42.990 -8.576 49.267 1.00 67.75 91 ASP A N 1
ATOM 709 C CA . ASP A 1 91 ? 44.427 -8.819 49.467 1.00 67.75 91 ASP A CA 1
ATOM 710 C C . ASP A 1 91 ? 45.372 -8.115 48.471 1.00 67.75 91 ASP A C 1
ATOM 712 O O . ASP A 1 91 ? 45.716 -8.653 47.420 1.00 67.75 91 ASP A O 1
ATOM 716 N N . TYR A 1 92 ? 45.769 -6.877 48.806 1.00 47.00 92 TYR A N 1
ATOM 717 C CA . TYR A 1 92 ? 47.159 -6.470 49.104 1.00 47.00 92 TYR A CA 1
ATOM 718 C C . TYR A 1 92 ? 47.212 -5.031 49.638 1.00 47.00 92 TYR A C 1
ATOM 720 O O . TYR A 1 92 ? 46.516 -4.161 49.067 1.00 47.00 92 TYR A O 1
#

Secondary structure (DSSP, 8-state):
--HHHHS-HHHHHHHHHHHHHHH-TTHHHHHHHHHHHHHHHHHHHHHHHHHHHHTTS----------------------------S-S----

Sequence (92 aa):
MFRSLFDNPVILLVLIVLIVVLLGWKRLPDMARSLGRSSRILKSEIDEMKTEKQSKASSETVEGEATRRDAAAPRDNAPHDGATRADERRDY

pLDDT: mean 71.9, std 16.19, range [43.06, 94.69]

Radius of gyration: 27.6 Å; chains: 1; bounding box: 76×36×72 Å